Protein AF-A0A349GXZ6-F1 (afdb_monomer)

Sequence (90 aa):
MNEPRPTGGLPNLLVTLLKMTGVVFTLGLIAFAGIFVWFFCRIEPEAGEIAVLIHKTGKNLPPEQVIATNATWKGIQLEVLTEGRYFYNP

pLDDT: mean 90.36, std 11.64, range [53.34, 98.31]

Nearest PDB structures (foldseek):
  3m4q-assembly1_B  TM=2.386E-01  e=6.183E+00  Entamoeba histolytica

Foldseek 3Di:
DDDPDPPDDPPVVVVVVVVVVVVVVVVVVVVVVVVCQVPPFKDAADVVDKAWDFAPDADDDDPVDQEDDDPRYGGTHPDIGDGDIDGHDD

Secondary structure (DSSP, 8-state):
--PPP---SSHHHHHHHHHHHHHHHHHHHHHHHHHHHHHHSEE---TT--EEEEESSSBPPPTT--EESSTTB-EEEEEEE-SS-EE---

Solvent-accessible surface area (backbone atoms only — not comparable to full-atom values): 5453 Å² total; per-residue (Å²): 137,85,76,82,74,90,88,76,72,63,70,61,48,55,54,50,52,58,48,49,53,52,51,53,50,52,52,48,51,52,52,48,51,53,51,45,47,63,71,60,19,49,46,66,36,50,92,98,38,66,43,79,43,65,40,91,58,63,42,80,60,59,95,93,48,79,64,19,86,50,87,64,30,25,36,40,41,67,68,64,43,59,61,51,82,44,77,50,88,117

Radius of gyration: 25.86 Å; Cα contacts (8 Å, |Δi|>4): 100; chains: 1; bounding box: 46×42×79 Å

Mean predicted aligned error: 7.92 Å

Structure (mmCIF, N/CA/C/O backbone):
data_AF-A0A349GXZ6-F1
#
_entry.id   AF-A0A349GXZ6-F1
#
loop_
_atom_site.group_PDB
_atom_site.id
_atom_site.type_symbol
_atom_site.label_atom_id
_atom_site.label_alt_id
_atom_site.label_comp_id
_atom_site.label_asym_id
_atom_site.label_entity_id
_atom_site.label_seq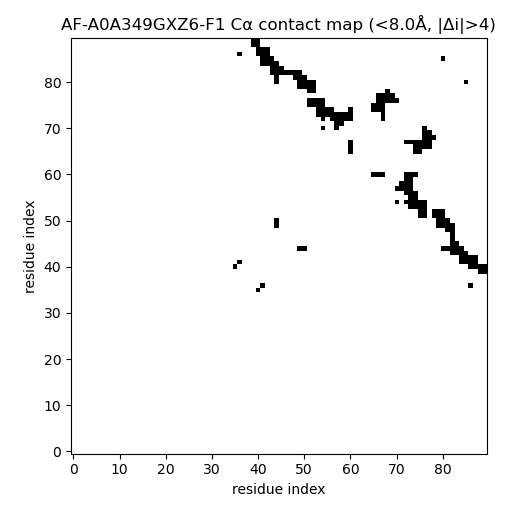_id
_atom_site.pdbx_PDB_ins_code
_atom_site.Cartn_x
_atom_site.Cartn_y
_atom_site.Cartn_z
_atom_site.occupancy
_atom_site.B_iso_or_equiv
_atom_site.auth_seq_id
_atom_site.auth_comp_id
_atom_site.auth_asym_id
_atom_site.auth_atom_id
_atom_site.pdbx_PDB_model_num
ATOM 1 N N . MET A 1 1 ? 33.875 26.260 -55.430 1.00 53.34 1 MET A N 1
ATOM 2 C CA . MET A 1 1 ? 33.173 24.995 -55.138 1.00 53.34 1 MET A CA 1
ATOM 3 C C . MET A 1 1 ? 33.492 24.670 -53.688 1.00 53.34 1 MET A C 1
ATOM 5 O O . MET A 1 1 ? 34.569 24.169 -53.416 1.00 53.34 1 MET A O 1
ATOM 9 N N . ASN A 1 2 ? 32.666 25.141 -52.750 1.00 54.78 2 ASN A N 1
ATOM 10 C CA . ASN A 1 2 ? 32.936 24.979 -51.319 1.00 54.78 2 ASN A CA 1
ATOM 11 C C . ASN A 1 2 ? 32.118 23.793 -50.824 1.00 54.78 2 ASN A C 1
ATOM 13 O O . ASN A 1 2 ? 30.910 23.919 -50.634 1.00 54.78 2 ASN A O 1
ATOM 17 N N . GLU A 1 3 ? 32.764 22.646 -50.657 1.00 68.38 3 GLU A N 1
ATOM 18 C CA . GLU A 1 3 ? 32.141 21.520 -49.971 1.00 68.38 3 GLU A CA 1
ATOM 19 C C . GLU A 1 3 ? 32.008 21.855 -48.476 1.00 68.38 3 GLU A C 1
ATOM 21 O O . GLU A 1 3 ? 32.967 22.353 -47.869 1.00 68.38 3 GLU A O 1
ATOM 26 N N . PRO A 1 4 ? 30.840 21.632 -47.848 1.00 69.00 4 PRO A N 1
ATOM 27 C CA . PRO A 1 4 ? 30.721 21.790 -46.408 1.00 69.00 4 PRO A CA 1
ATOM 28 C C . PRO A 1 4 ? 31.613 20.750 -45.718 1.00 69.00 4 PRO A C 1
ATOM 30 O O . PRO A 1 4 ? 31.452 19.547 -45.914 1.00 69.00 4 PRO A O 1
ATOM 33 N N . ARG A 1 5 ? 32.569 21.215 -44.903 1.00 67.94 5 ARG A N 1
ATOM 34 C CA . ARG A 1 5 ? 33.422 20.334 -44.090 1.00 67.94 5 ARG A CA 1
ATOM 35 C C . ARG A 1 5 ? 32.546 19.444 -43.192 1.00 67.94 5 ARG A C 1
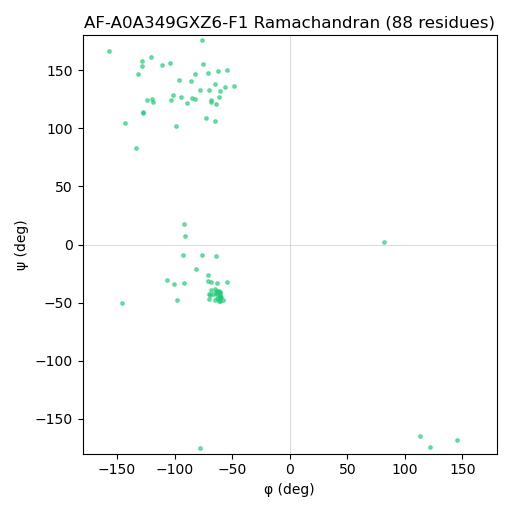ATOM 37 O O . ARG A 1 5 ? 31.640 19.980 -42.551 1.00 67.94 5 ARG A O 1
ATOM 44 N N . PRO A 1 6 ? 32.830 18.134 -43.072 1.00 63.25 6 PRO A N 1
ATOM 45 C CA . PRO A 1 6 ? 32.088 17.249 -42.181 1.00 63.25 6 PRO A CA 1
ATOM 46 C C . PRO A 1 6 ? 32.307 17.675 -40.721 1.00 63.25 6 PRO A C 1
ATOM 48 O O . PRO A 1 6 ? 33.378 17.487 -40.150 1.00 63.25 6 PRO A O 1
ATOM 51 N N . THR A 1 7 ? 31.292 18.286 -40.112 1.00 64.12 7 THR A N 1
ATOM 52 C CA . THR A 1 7 ? 31.334 18.871 -38.758 1.00 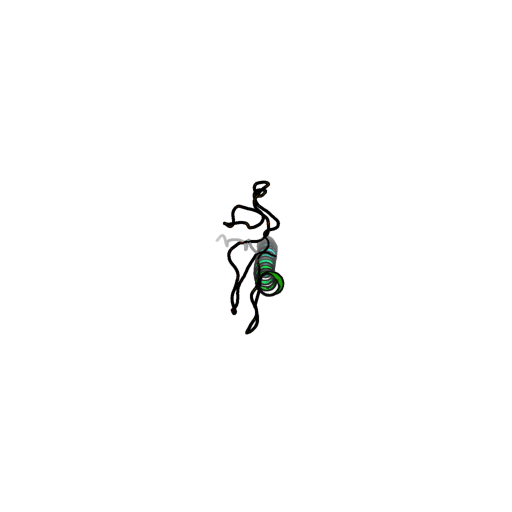64.12 7 THR A CA 1
ATOM 53 C C . THR A 1 7 ? 30.904 17.919 -37.635 1.00 64.12 7 THR A C 1
ATOM 55 O O . THR A 1 7 ? 30.617 18.371 -36.530 1.00 64.12 7 THR A O 1
ATOM 58 N N . GLY A 1 8 ? 30.869 16.601 -37.842 1.00 65.31 8 GLY A N 1
ATOM 59 C CA . GLY A 1 8 ? 30.306 15.683 -36.845 1.00 65.31 8 GLY A CA 1
ATOM 60 C C . GLY A 1 8 ? 31.051 14.365 -36.730 1.00 65.31 8 GLY A C 1
ATOM 61 O O . GLY A 1 8 ? 30.854 13.484 -37.553 1.00 65.31 8 GLY A O 1
ATOM 62 N N . GLY A 1 9 ? 31.847 14.199 -35.673 1.00 62.12 9 GLY A N 1
ATOM 63 C CA . GLY A 1 9 ? 32.444 12.897 -35.346 1.00 62.12 9 GLY A CA 1
ATOM 64 C C . GLY A 1 9 ? 32.574 12.660 -33.845 1.00 62.12 9 GLY A C 1
ATOM 65 O O . GLY A 1 9 ? 32.087 11.662 -33.331 1.00 62.12 9 GLY A O 1
ATOM 66 N N . LEU A 1 10 ? 33.155 13.617 -33.119 1.00 60.91 10 LEU A N 1
ATOM 67 C CA . LEU A 1 10 ? 33.463 13.461 -31.693 1.00 60.91 10 LEU A CA 1
ATOM 68 C C . LEU A 1 10 ? 32.438 14.086 -30.718 1.00 60.91 10 LEU A C 1
ATOM 70 O O . LEU A 1 10 ? 32.008 13.386 -29.799 1.00 60.91 10 LEU A O 1
ATOM 74 N N . PRO A 1 11 ? 31.975 15.346 -30.893 1.00 65.62 11 PRO A N 1
ATOM 75 C CA . PRO A 1 11 ? 31.039 15.953 -29.937 1.00 65.62 11 PRO A CA 1
ATOM 76 C C . PRO A 1 11 ? 29.656 15.284 -29.968 1.00 65.62 11 PRO A C 1
ATOM 78 O O . PRO A 1 11 ? 29.016 15.130 -28.932 1.00 65.62 11 PRO A O 1
ATOM 81 N N . ASN A 1 12 ? 29.224 14.793 -31.133 1.00 72.25 12 ASN A N 1
ATOM 82 C CA . ASN A 1 12 ? 27.937 14.109 -31.286 1.00 72.25 12 ASN A CA 1
ATOM 83 C C . ASN A 1 12 ? 27.924 12.721 -30.631 1.00 72.25 12 ASN A C 1
ATOM 85 O O . ASN A 1 12 ? 26.881 12.302 -30.130 1.00 72.25 12 ASN A O 1
ATOM 89 N N . LEU A 1 13 ? 29.067 12.026 -30.585 1.00 76.62 13 LEU A N 1
ATOM 90 C CA . LEU A 1 13 ? 29.188 10.740 -29.901 1.00 76.62 13 LEU A CA 1
ATOM 91 C C . LEU A 1 13 ? 29.102 10.926 -28.383 1.00 76.62 13 LEU A C 1
ATOM 93 O O . LEU A 1 13 ? 28.311 10.250 -27.733 1.00 76.62 13 LEU A O 1
ATOM 97 N N . LEU A 1 14 ? 29.841 11.893 -27.827 1.00 75.88 14 LEU A N 1
ATOM 98 C CA . LEU A 1 14 ? 29.809 12.200 -26.393 1.00 75.88 14 LEU A CA 1
ATOM 99 C C . LEU A 1 14 ? 28.403 12.621 -25.932 1.00 75.88 14 LEU A C 1
ATOM 101 O O . LEU A 1 14 ? 27.902 12.121 -24.926 1.00 75.88 14 LEU A O 1
ATOM 105 N N . VAL A 1 15 ? 27.732 13.487 -26.700 1.00 77.62 15 VAL A N 1
ATOM 106 C CA . VAL A 1 15 ? 26.351 13.916 -26.420 1.00 77.62 15 VAL A CA 1
ATOM 107 C C . VAL A 1 15 ? 25.362 12.751 -26.541 1.00 77.62 15 VAL A C 1
ATOM 109 O O . VAL A 1 15 ? 24.440 12.649 -25.735 1.00 77.62 15 VAL A O 1
ATOM 112 N N . THR A 1 16 ? 25.544 11.849 -27.508 1.00 78.56 16 THR A N 1
ATOM 113 C CA . THR A 1 16 ? 24.702 10.647 -27.642 1.00 78.56 16 THR A CA 1
ATOM 114 C C . THR A 1 16 ? 24.896 9.690 -26.466 1.00 78.56 16 THR A C 1
ATOM 116 O O . THR A 1 16 ? 23.912 9.210 -25.910 1.00 78.56 16 THR A O 1
ATOM 119 N N . LEU A 1 17 ? 26.136 9.462 -26.025 1.00 79.69 17 LEU A N 1
ATOM 120 C CA . LEU A 1 17 ? 26.437 8.605 -24.875 1.00 79.69 17 LEU A CA 1
ATOM 121 C C . LEU A 1 17 ? 25.852 9.170 -23.571 1.00 79.69 17 LEU A C 1
ATOM 123 O O . LEU A 1 17 ? 25.230 8.426 -22.819 1.00 79.69 17 LEU A O 1
ATOM 127 N N . LEU A 1 18 ? 25.958 10.484 -23.344 1.00 82.06 18 LEU A N 1
ATOM 128 C CA . LEU A 1 18 ? 25.334 11.167 -22.198 1.00 82.06 18 LEU A CA 1
ATOM 129 C C . LEU A 1 18 ? 23.797 11.101 -22.223 1.00 82.06 18 LEU A C 1
ATOM 131 O O . LEU A 1 18 ? 23.154 11.027 -21.178 1.00 82.06 18 LEU A O 1
ATOM 135 N N . LYS A 1 19 ? 23.181 11.115 -23.409 1.00 85.62 19 LYS A N 1
ATOM 136 C CA . LYS A 1 19 ? 21.731 10.905 -23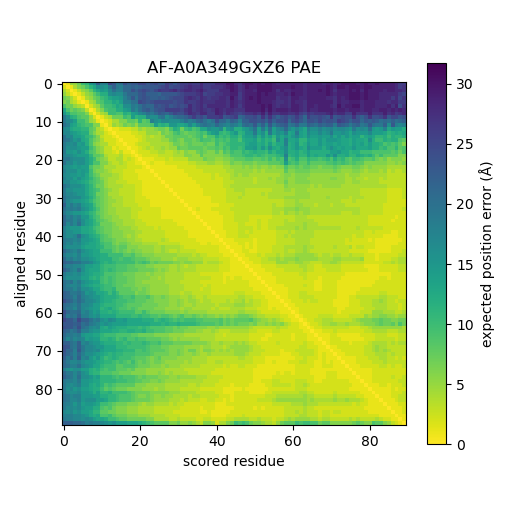.542 1.00 85.62 19 LYS A CA 1
ATOM 137 C C . LYS A 1 19 ? 21.346 9.458 -23.235 1.00 85.62 19 LYS A C 1
ATOM 139 O O . LYS A 1 19 ? 20.366 9.233 -22.533 1.00 85.62 19 LYS A O 1
ATOM 144 N N . MET A 1 20 ? 22.122 8.489 -23.718 1.00 88.62 20 MET A N 1
ATOM 145 C CA . MET A 1 20 ? 21.891 7.061 -23.472 1.00 88.62 20 MET A CA 1
ATOM 146 C C . MET A 1 20 ? 21.998 6.709 -21.988 1.00 88.62 20 MET A C 1
ATOM 148 O O . MET A 1 20 ? 21.169 5.953 -21.490 1.00 88.62 20 MET A O 1
ATOM 152 N N . THR A 1 21 ? 22.957 7.285 -21.258 1.00 90.56 21 THR A N 1
ATOM 153 C CA . THR A 1 21 ? 23.052 7.088 -19.802 1.00 90.56 21 THR A CA 1
ATOM 154 C C . THR A 1 21 ? 21.828 7.645 -19.084 1.00 90.56 21 THR A C 1
ATOM 156 O O . THR A 1 21 ? 21.279 6.965 -18.219 1.00 90.56 21 THR A O 1
ATOM 159 N N . GLY A 1 22 ? 21.347 8.826 -19.486 1.00 93.81 22 GLY A N 1
ATOM 160 C CA . GLY A 1 22 ? 20.098 9.395 -18.977 1.00 93.81 22 GLY A CA 1
ATOM 161 C C . GLY A 1 22 ? 18.898 8.478 -19.222 1.00 93.81 22 GLY A C 1
ATOM 162 O O . GLY A 1 22 ? 18.160 8.176 -18.289 1.00 93.81 22 GLY A O 1
ATOM 163 N N . VAL A 1 23 ? 18.745 7.961 -20.446 1.00 95.44 23 VAL A N 1
ATOM 164 C CA . VAL A 1 23 ? 17.656 7.034 -20.802 1.00 95.44 23 VAL A CA 1
ATOM 165 C C . VAL A 1 23 ? 17.729 5.744 -19.986 1.00 95.44 23 VAL A C 1
ATOM 167 O O . VAL A 1 23 ? 16.725 5.334 -19.406 1.00 95.44 23 VAL A O 1
ATOM 170 N N . VAL A 1 24 ? 18.904 5.116 -19.895 1.00 96.50 24 VAL A N 1
ATOM 171 C CA . VAL A 1 24 ? 19.093 3.882 -19.116 1.00 96.50 24 VAL A CA 1
ATOM 172 C C . VAL A 1 24 ? 18.795 4.120 -17.638 1.00 96.50 24 VAL A C 1
ATOM 174 O O . VAL A 1 24 ? 18.119 3.303 -17.017 1.00 96.50 24 VAL A O 1
ATOM 177 N N . PHE A 1 25 ? 19.235 5.247 -17.079 1.00 97.25 25 PHE A N 1
ATOM 178 C CA . PHE A 1 25 ? 18.948 5.602 -15.692 1.00 97.25 25 PHE A CA 1
ATOM 179 C C . PHE A 1 25 ? 17.447 5.790 -15.452 1.00 97.25 25 PHE A C 1
ATOM 181 O O . PHE A 1 25 ? 16.902 5.219 -14.509 1.00 97.25 25 PHE A O 1
ATOM 188 N N . THR A 1 26 ? 16.751 6.519 -16.329 1.00 97.06 26 THR A N 1
ATOM 189 C CA . THR A 1 26 ? 15.296 6.695 -16.235 1.00 97.06 26 THR A CA 1
ATOM 190 C C . THR A 1 26 ? 14.553 5.362 -16.338 1.00 97.06 26 THR A C 1
ATOM 192 O O . THR A 1 26 ? 13.674 5.099 -15.520 1.00 97.06 26 THR A O 1
ATOM 195 N N . LEU A 1 27 ? 14.924 4.492 -17.282 1.00 97.94 27 LEU A N 1
ATOM 196 C CA . LEU A 1 27 ? 14.341 3.149 -17.393 1.00 97.94 27 LEU A CA 1
ATOM 197 C C . LEU A 1 27 ? 14.611 2.310 -16.139 1.00 97.94 27 LEU A C 1
ATOM 199 O O . LEU A 1 27 ? 13.713 1.620 -15.660 1.00 97.94 27 LEU A O 1
ATOM 203 N N . GLY A 1 28 ? 15.816 2.418 -15.577 1.00 98.31 28 GLY A N 1
ATOM 204 C CA . GLY A 1 28 ? 16.181 1.787 -14.314 1.00 98.31 28 GLY A CA 1
ATOM 205 C C . GLY A 1 28 ? 15.306 2.257 -13.152 1.00 98.31 28 GLY A C 1
ATOM 206 O O . GLY A 1 28 ? 14.804 1.424 -12.405 1.00 98.31 28 GLY A O 1
ATOM 207 N N . LEU A 1 29 ? 15.053 3.565 -13.031 1.00 98.31 29 LEU A N 1
ATOM 208 C CA . LEU A 1 29 ? 14.161 4.113 -12.003 1.00 98.31 29 LEU A CA 1
ATOM 209 C C . LEU A 1 29 ? 12.715 3.642 -12.173 1.00 98.31 29 LEU A C 1
ATOM 211 O O . LEU A 1 29 ? 12.066 3.322 -11.180 1.00 98.31 29 LEU A O 1
ATOM 215 N N . ILE A 1 30 ? 12.214 3.564 -13.408 1.00 98.31 30 ILE A N 1
ATOM 216 C CA . ILE A 1 30 ? 10.860 3.064 -13.689 1.00 98.31 30 ILE A CA 1
ATOM 217 C C . ILE A 1 30 ? 10.751 1.583 -13.315 1.00 98.31 30 ILE A C 1
ATOM 219 O O . ILE A 1 30 ? 9.812 1.192 -12.621 1.00 98.31 30 ILE A O 1
ATOM 223 N N . ALA A 1 31 ? 11.720 0.763 -13.731 1.00 98.25 31 ALA A N 1
ATOM 224 C CA . ALA A 1 31 ? 11.760 -0.654 -13.386 1.00 98.25 31 ALA A CA 1
ATOM 225 C C . ALA A 1 31 ? 11.855 -0.850 -11.867 1.00 98.25 31 ALA A C 1
ATOM 227 O O . ALA A 1 31 ? 11.102 -1.638 -11.298 1.00 98.25 31 ALA A O 1
ATOM 228 N N . PHE A 1 32 ? 12.724 -0.085 -11.203 1.00 97.94 32 PHE A N 1
ATOM 229 C CA . PHE A 1 32 ? 12.864 -0.109 -9.752 1.00 97.94 32 PHE A CA 1
ATOM 230 C C . PHE A 1 32 ? 11.565 0.287 -9.046 1.00 97.94 32 PHE A C 1
ATOM 232 O O . PHE A 1 32 ? 11.142 -0.418 -8.138 1.00 97.94 32 PHE A O 1
ATOM 239 N N . ALA A 1 33 ? 10.898 1.359 -9.481 1.00 96.75 33 ALA A N 1
ATOM 240 C CA . ALA A 1 33 ? 9.615 1.773 -8.919 1.00 96.75 33 ALA A CA 1
ATOM 241 C C . ALA A 1 33 ? 8.540 0.688 -9.098 1.00 96.75 33 ALA A C 1
ATOM 243 O O . ALA A 1 33 ? 7.812 0.393 -8.154 1.00 96.75 33 ALA A O 1
ATOM 244 N N . GLY A 1 34 ? 8.476 0.044 -10.269 1.00 97.06 34 GLY A N 1
ATOM 245 C CA . GLY A 1 34 ? 7.563 -1.076 -10.515 1.00 97.06 34 GLY A CA 1
ATOM 246 C C . GLY A 1 34 ? 7.831 -2.273 -9.597 1.00 97.06 34 GLY A C 1
ATOM 247 O O . GLY A 1 34 ? 6.903 -2.796 -8.981 1.00 97.06 34 GLY A O 1
ATOM 248 N N . ILE A 1 35 ? 9.101 -2.664 -9.448 1.00 97.38 35 ILE A N 1
ATOM 249 C CA . ILE A 1 35 ? 9.529 -3.723 -8.518 1.00 97.38 35 ILE A CA 1
ATOM 250 C C . ILE A 1 35 ? 9.173 -3.332 -7.079 1.00 97.38 35 ILE A C 1
ATOM 252 O O . ILE A 1 35 ? 8.607 -4.138 -6.345 1.00 97.38 35 ILE A O 1
ATOM 256 N N . PHE A 1 36 ? 9.448 -2.091 -6.679 1.00 97.44 36 PHE A N 1
ATOM 257 C CA . PHE A 1 36 ? 9.158 -1.607 -5.335 1.00 97.44 36 PHE A CA 1
ATOM 258 C C . PHE A 1 36 ? 7.658 -1.680 -5.020 1.00 97.44 36 PHE A C 1
ATOM 260 O O . PHE A 1 36 ? 7.270 -2.255 -4.006 1.00 97.44 36 PHE A O 1
ATOM 267 N N . VAL A 1 37 ? 6.805 -1.185 -5.923 1.00 96.62 37 VAL A N 1
ATOM 268 C CA . VAL A 1 37 ? 5.344 -1.253 -5.768 1.00 96.62 37 VAL A CA 1
ATOM 269 C C . VAL A 1 37 ? 4.858 -2.702 -5.690 1.00 96.62 37 VAL A C 1
ATOM 271 O O . VAL A 1 37 ? 4.001 -3.014 -4.865 1.00 96.62 37 VAL A O 1
ATOM 274 N N . TRP A 1 38 ? 5.417 -3.603 -6.500 1.00 96.50 38 TRP A N 1
ATOM 275 C CA . TRP A 1 38 ? 5.003 -5.007 -6.517 1.00 96.50 38 TRP A CA 1
ATOM 276 C C . TRP A 1 38 ? 5.389 -5.779 -5.251 1.00 96.50 38 TRP A C 1
ATOM 278 O O . TRP A 1 38 ? 4.590 -6.564 -4.744 1.00 96.50 38 TRP A O 1
ATOM 288 N N . PHE A 1 39 ? 6.610 -5.584 -4.749 1.00 95.56 39 PHE A N 1
ATOM 289 C CA . PHE A 1 39 ? 7.127 -6.367 -3.625 1.00 95.56 39 PHE A CA 1
ATOM 290 C C . PHE A 1 39 ? 6.866 -5.734 -2.257 1.00 95.56 39 PHE A C 1
ATOM 292 O O . PHE A 1 39 ? 6.660 -6.472 -1.300 1.00 95.56 39 PHE A O 1
ATOM 299 N N . PHE A 1 40 ? 6.866 -4.402 -2.148 1.00 95.88 40 PHE A N 1
ATOM 300 C CA . PHE A 1 40 ? 6.778 -3.710 -0.855 1.00 95.88 40 PHE A CA 1
ATOM 301 C C . PHE A 1 40 ? 5.423 -3.052 -0.602 1.00 95.88 40 PHE A C 1
ATOM 303 O O . PHE A 1 40 ? 5.007 -2.971 0.549 1.00 95.88 40 PHE A O 1
ATOM 310 N N . CYS A 1 41 ? 4.725 -2.595 -1.645 1.00 97.25 41 CYS A N 1
ATOM 311 C CA . CYS A 1 41 ? 3.428 -1.931 -1.478 1.00 97.25 41 CYS A CA 1
ATOM 312 C C . CYS A 1 41 ? 2.234 -2.892 -1.579 1.00 97.25 41 CYS A C 1
ATOM 314 O O . CYS A 1 41 ? 1.101 -2.486 -1.339 1.00 97.25 41 CYS A O 1
ATOM 316 N N . ARG A 1 42 ? 2.452 -4.148 -1.980 1.00 96.75 42 ARG A N 1
ATOM 317 C CA . ARG A 1 42 ? 1.382 -5.113 -2.256 1.00 96.75 42 ARG A CA 1
ATOM 318 C C . ARG A 1 42 ? 0.925 -5.818 -0.980 1.00 96.75 42 ARG A C 1
ATOM 320 O O . ARG A 1 42 ? 1.734 -6.441 -0.298 1.00 96.75 42 ARG A O 1
ATOM 327 N N . ILE A 1 43 ? -0.376 -5.765 -0.710 1.00 96.88 43 ILE A N 1
ATOM 328 C CA . ILE A 1 43 ? -1.044 -6.461 0.398 1.00 96.88 43 ILE A CA 1
ATOM 329 C C . ILE A 1 43 ? -2.082 -7.409 -0.209 1.00 96.88 43 ILE A C 1
ATOM 331 O O . ILE A 1 43 ? -2.924 -6.976 -0.999 1.00 96.88 43 ILE A O 1
ATOM 335 N N . GLU A 1 44 ? -2.009 -8.694 0.137 1.00 96.81 44 GLU A N 1
ATOM 336 C CA . GLU A 1 44 ? -2.896 -9.743 -0.382 1.00 96.81 44 GLU A CA 1
ATOM 337 C C . GLU A 1 44 ? -3.415 -10.617 0.767 1.00 96.81 44 GLU A C 1
ATOM 339 O O . GLU A 1 44 ? -2.804 -11.648 1.038 1.00 96.81 44 GLU A O 1
ATOM 344 N N . PRO A 1 45 ? -4.486 -10.207 1.478 1.00 97.31 45 PRO A N 1
ATOM 345 C CA . PRO A 1 45 ? -5.122 -11.063 2.477 1.00 97.31 45 PRO A CA 1
ATOM 346 C C . PRO A 1 45 ? -5.641 -12.344 1.815 1.00 97.31 45 PRO A C 1
ATOM 348 O O . PRO A 1 45 ? -6.291 -12.275 0.761 1.00 97.31 45 PRO A O 1
ATOM 351 N N . GLU A 1 46 ? -5.341 -13.498 2.412 1.00 96.50 46 GLU A N 1
ATOM 352 C CA . GLU A 1 46 ? -5.798 -14.796 1.915 1.00 96.50 46 GLU A CA 1
ATOM 353 C C . GLU A 1 46 ? -7.280 -15.044 2.236 1.00 96.50 46 GLU A C 1
ATOM 355 O O . GLU A 1 46 ? -7.950 -14.247 2.894 1.00 96.50 46 GLU A O 1
ATOM 360 N N . ALA A 1 47 ? -7.816 -16.168 1.753 1.00 96.56 47 ALA A N 1
ATOM 361 C CA . ALA A 1 47 ? -9.194 -16.547 2.031 1.00 96.56 47 ALA A CA 1
ATOM 362 C C . ALA A 1 47 ? -9.423 -16.742 3.540 1.00 96.56 47 ALA A C 1
ATOM 364 O O . ALA A 1 47 ? -8.713 -17.508 4.194 1.00 96.56 47 ALA A O 1
ATOM 365 N N . GLY A 1 48 ? -10.436 -16.073 4.087 1.00 96.25 48 GLY A N 1
ATOM 366 C CA . GLY A 1 48 ? -10.719 -16.028 5.521 1.00 96.25 48 GLY A CA 1
ATOM 367 C C . GLY A 1 48 ? -9.886 -15.010 6.309 1.00 96.25 48 GLY A C 1
ATOM 368 O O . GLY A 1 48 ? -10.058 -14.926 7.527 1.00 96.25 48 GLY A O 1
ATOM 369 N N . GLU A 1 49 ? -9.028 -14.224 5.653 1.00 97.56 49 GLU A N 1
ATOM 370 C CA . GLU A 1 49 ? -8.241 -13.163 6.284 1.00 97.56 49 GLU A CA 1
ATOM 371 C C . GLU A 1 49 ? -8.801 -11.763 5.995 1.00 97.56 49 GLU A C 1
ATOM 373 O O . GLU A 1 49 ? -9.466 -11.503 4.991 1.00 97.56 49 GLU A O 1
ATOM 378 N N . ILE A 1 50 ? -8.485 -10.827 6.891 1.00 97.31 50 ILE A N 1
ATOM 379 C CA . ILE A 1 50 ? -8.677 -9.391 6.681 1.00 97.31 50 ILE A CA 1
ATOM 380 C C . ILE A 1 50 ? -7.394 -8.654 7.057 1.00 97.31 50 ILE A C 1
ATOM 382 O O . ILE A 1 50 ? -6.708 -9.040 8.006 1.00 97.31 50 ILE A O 1
ATOM 386 N N . ALA A 1 51 ? -7.092 -7.556 6.366 1.00 97.25 51 ALA A N 1
ATOM 387 C CA . ALA A 1 51 ? -6.003 -6.670 6.766 1.00 97.25 51 ALA A CA 1
ATOM 388 C C . ALA A 1 51 ? -6.543 -5.410 7.450 1.00 97.25 51 ALA A C 1
ATOM 390 O O . ALA A 1 51 ? -7.335 -4.652 6.884 1.00 97.25 51 ALA A O 1
ATOM 391 N N . VAL A 1 52 ? -6.066 -5.174 8.673 1.00 96.88 52 VAL A N 1
ATOM 392 C CA . VAL A 1 52 ? -6.290 -3.933 9.421 1.00 96.88 52 VAL A CA 1
ATOM 393 C C . VAL A 1 52 ? -5.170 -2.955 9.086 1.00 96.88 52 VAL A C 1
ATOM 395 O O . VAL A 1 52 ? -3.993 -3.248 9.305 1.00 96.88 52 VAL A O 1
ATOM 398 N N . LEU A 1 53 ? -5.527 -1.780 8.568 1.00 96.38 53 LEU A N 1
ATOM 399 C CA . LEU A 1 53 ? -4.551 -0.760 8.195 1.00 96.38 53 LEU A CA 1
ATOM 400 C C . LEU A 1 53 ? -4.169 0.118 9.391 1.00 96.38 53 LEU A C 1
ATOM 402 O O . LEU A 1 53 ? -5.012 0.516 10.194 1.00 96.38 53 LEU A O 1
ATOM 406 N N . ILE A 1 54 ? -2.884 0.468 9.479 1.00 96.56 54 ILE A N 1
ATOM 407 C CA . ILE A 1 54 ? -2.356 1.409 10.472 1.00 96.56 54 ILE A CA 1
ATOM 408 C C . ILE A 1 54 ? -1.564 2.493 9.748 1.00 96.56 54 ILE A C 1
ATOM 410 O O . ILE A 1 54 ? -0.500 2.236 9.188 1.00 96.56 54 ILE A O 1
ATOM 414 N N . HIS A 1 55 ? -2.052 3.729 9.796 1.00 96.25 55 HIS A N 1
ATOM 415 C CA . HIS A 1 55 ? -1.325 4.870 9.249 1.00 96.25 55 HIS A CA 1
ATOM 416 C C . HIS A 1 55 ? -0.284 5.366 10.251 1.00 96.25 55 HIS A C 1
ATOM 418 O O . HIS A 1 55 ? -0.606 5.718 11.387 1.00 96.25 55 HIS A O 1
ATOM 424 N N . LYS A 1 56 ? 0.977 5.439 9.821 1.00 94.50 56 LYS A N 1
ATOM 425 C CA . LYS A 1 56 ? 2.085 5.965 10.640 1.00 94.50 56 LYS A CA 1
ATOM 426 C C . LYS A 1 56 ? 2.151 7.496 10.627 1.00 94.50 56 LYS A C 1
ATOM 428 O O . LYS A 1 56 ? 2.730 8.100 11.528 1.00 94.50 56 LYS A O 1
ATOM 433 N N . THR A 1 57 ? 1.556 8.124 9.617 1.00 95.12 57 THR A N 1
ATOM 434 C CA . THR A 1 57 ? 1.550 9.574 9.395 1.00 95.12 57 THR A CA 1
ATOM 435 C C . THR A 1 57 ? 0.119 10.111 9.377 1.00 95.12 57 THR A C 1
ATOM 437 O O . THR A 1 57 ? -0.837 9.354 9.237 1.00 95.12 57 THR A O 1
ATOM 440 N N . GLY A 1 58 ? -0.032 11.423 9.573 1.00 95.44 58 GLY A N 1
ATOM 441 C CA . GLY A 1 58 ? -1.331 12.091 9.683 1.00 95.44 58 GLY A CA 1
ATOM 442 C C . GLY A 1 58 ? -1.492 12.842 11.003 1.00 95.44 58 GLY A C 1
ATOM 443 O O . GLY A 1 58 ? -0.552 12.964 11.795 1.00 95.44 58 GLY A O 1
ATOM 444 N N . LYS A 1 59 ? -2.694 13.372 11.239 1.00 97.12 59 LYS A N 1
ATOM 445 C CA . LYS A 1 59 ? -3.024 14.081 12.484 1.00 97.12 59 LYS A CA 1
ATOM 446 C C . LYS A 1 59 ? -3.126 13.103 13.656 1.00 97.12 59 LYS A C 1
ATOM 448 O O . LYS A 1 59 ? -3.556 11.966 13.479 1.00 97.12 59 LYS A O 1
ATOM 453 N N . ASN A 1 60 ? -2.761 13.558 14.855 1.00 97.00 60 ASN A N 1
ATOM 454 C CA . ASN A 1 60 ? -3.016 12.801 16.081 1.00 97.00 60 ASN A CA 1
ATOM 455 C C . ASN A 1 60 ? -4.521 12.685 16.313 1.00 97.00 60 ASN A C 1
ATOM 457 O O . ASN A 1 60 ? -5.239 13.670 16.139 1.00 97.00 60 ASN A O 1
ATOM 461 N N . LEU A 1 61 ? -4.968 11.504 16.730 1.00 95.94 61 LEU A N 1
ATOM 462 C CA . LEU A 1 61 ? -6.344 11.301 17.159 1.00 95.94 61 LEU A CA 1
ATOM 463 C C . LEU A 1 61 ? -6.666 12.156 18.397 1.00 95.94 61 LEU A C 1
ATOM 465 O O . LEU A 1 61 ? -5.770 12.412 19.211 1.00 95.94 61 LEU A O 1
ATOM 469 N N . PRO A 1 62 ? -7.927 12.597 18.553 1.00 93.94 62 PRO A N 1
ATOM 470 C CA . PRO A 1 62 ? -8.412 13.150 19.811 1.00 93.94 62 PRO A CA 1
ATOM 471 C C . PRO A 1 62 ? -8.180 12.173 20.981 1.00 93.94 62 PRO A C 1
ATOM 473 O O . PRO A 1 62 ? -8.231 10.965 20.758 1.00 93.94 62 PRO A O 1
ATOM 476 N N . PRO A 1 63 ? -7.978 12.658 22.222 1.00 91.25 63 PRO A N 1
ATOM 477 C CA . PRO A 1 63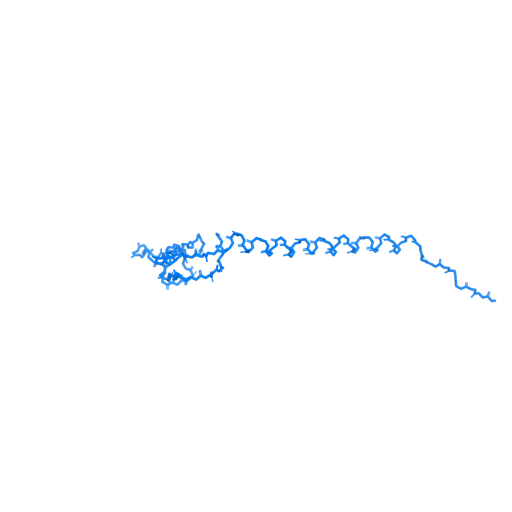 ? -7.639 11.806 23.371 1.00 91.25 63 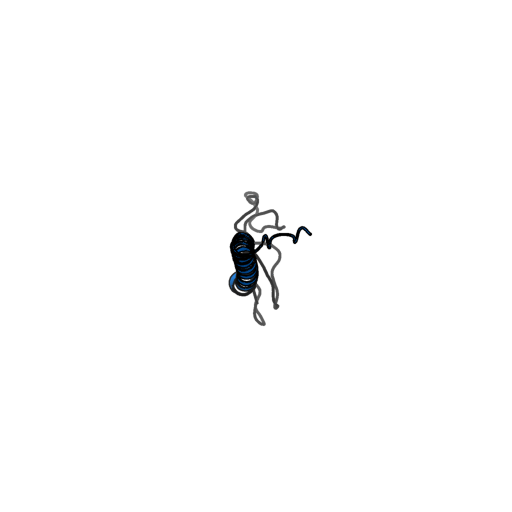PRO A CA 1
ATOM 478 C C . PRO A 1 63 ? -8.620 10.654 23.637 1.00 91.25 63 PRO A C 1
ATOM 480 O O . PRO A 1 63 ? -8.205 9.581 24.056 1.00 91.25 63 PRO A O 1
ATOM 483 N N . GLU A 1 64 ? -9.903 10.860 23.340 1.00 94.25 64 GLU A N 1
ATOM 484 C CA . GLU A 1 64 ? -10.982 9.893 23.580 1.00 94.25 64 GLU A CA 1
ATOM 485 C C . GLU A 1 64 ? -11.233 8.950 22.388 1.00 94.25 64 GLU A C 1
ATOM 487 O O . GLU A 1 64 ? -12.217 8.209 22.367 1.00 94.25 64 GLU A O 1
ATOM 492 N N . GLN A 1 65 ? -10.387 8.995 21.352 1.00 93.69 65 GLN A N 1
ATOM 493 C CA . GLN A 1 65 ? -10.599 8.265 20.106 1.00 93.69 65 GLN A CA 1
ATOM 494 C C . GLN A 1 65 ? -9.415 7.350 19.782 1.00 93.69 65 GLN A C 1
ATOM 496 O O . GLN A 1 65 ? -8.278 7.792 19.645 1.00 93.69 65 GLN A O 1
ATOM 501 N N . VAL A 1 66 ? -9.705 6.059 19.600 1.00 94.81 66 VAL A N 1
ATOM 502 C CA . VAL A 1 66 ? -8.693 5.029 19.295 1.00 94.81 66 VAL A CA 1
ATOM 503 C C . VAL A 1 66 ? -8.655 4.673 17.804 1.00 94.81 66 VAL A C 1
ATOM 505 O O . VAL A 1 66 ? -7.587 4.390 17.267 1.00 94.81 66 VAL A O 1
ATOM 508 N N . ILE A 1 67 ? -9.806 4.710 17.122 1.00 96.94 67 ILE A N 1
ATOM 509 C CA . ILE A 1 67 ? -9.930 4.353 15.700 1.00 96.94 67 ILE A CA 1
ATOM 510 C C . ILE A 1 67 ? -9.988 5.614 14.837 1.00 96.94 67 ILE A C 1
ATOM 512 O O . ILE A 1 67 ? -10.817 6.500 15.059 1.00 96.94 67 ILE A O 1
ATOM 516 N N . ALA A 1 68 ? -9.140 5.672 13.814 1.00 97.38 68 ALA A N 1
ATOM 517 C CA . ALA A 1 68 ? -9.175 6.673 12.762 1.00 97.38 68 ALA A CA 1
ATOM 518 C C . A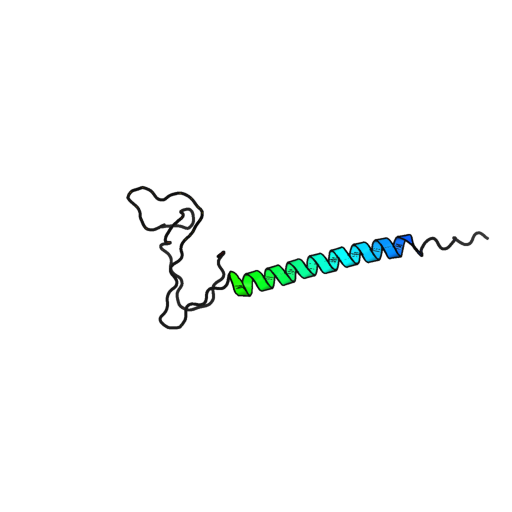LA A 1 68 ? -10.363 6.428 11.830 1.00 97.38 68 ALA A C 1
ATOM 520 O O . ALA A 1 68 ? -10.390 5.489 11.039 1.00 97.38 68 ALA A O 1
ATOM 521 N N . THR A 1 69 ? -11.354 7.313 11.916 1.00 95.00 69 THR A N 1
ATOM 522 C CA . THR A 1 69 ? -12.588 7.246 11.119 1.00 95.00 69 THR A CA 1
ATOM 523 C C . THR A 1 69 ? -12.402 7.693 9.670 1.00 95.00 69 THR A C 1
ATOM 525 O O . THR A 1 69 ? -13.321 7.552 8.872 1.00 95.00 69 THR A O 1
ATOM 528 N N . ASN A 1 70 ? -11.241 8.259 9.326 1.00 93.81 70 ASN A N 1
ATOM 529 C CA . ASN A 1 70 ? -10.853 8.591 7.959 1.00 93.81 70 ASN A CA 1
ATOM 530 C C . ASN A 1 70 ? -9.322 8.688 7.824 1.00 93.81 70 ASN A C 1
ATOM 532 O O . ASN A 1 70 ? -8.609 8.838 8.819 1.00 93.81 70 ASN A O 1
ATOM 536 N N . ALA A 1 71 ? -8.842 8.712 6.577 1.00 91.94 71 ALA A N 1
ATOM 537 C CA . ALA A 1 71 ? -7.421 8.674 6.222 1.00 91.94 71 ALA A CA 1
ATOM 538 C C . ALA A 1 71 ? -6.577 9.885 6.680 1.00 91.94 71 ALA A C 1
ATOM 540 O O . ALA A 1 71 ? -5.352 9.846 6.577 1.00 91.94 71 ALA A O 1
ATOM 541 N N . THR A 1 72 ? -7.192 10.964 7.182 1.00 94.94 72 THR A N 1
ATOM 542 C CA . THR A 1 72 ? -6.466 12.161 7.658 1.00 94.94 72 THR A CA 1
ATOM 543 C C . THR A 1 72 ? -5.712 11.895 8.965 1.00 94.94 72 THR A C 1
ATOM 545 O O . THR A 1 72 ? -4.733 12.582 9.279 1.00 94.94 72 THR A O 1
ATOM 548 N N . TRP A 1 73 ? -6.185 10.933 9.758 1.00 96.81 73 TRP A N 1
ATOM 549 C CA . TRP A 1 73 ? -5.653 10.629 11.081 1.00 96.81 73 TRP A CA 1
ATOM 550 C C . TRP A 1 73 ? -4.654 9.477 11.016 1.00 96.81 73 TRP A C 1
ATOM 552 O O . TRP A 1 73 ? -4.864 8.487 10.311 1.00 96.81 73 TRP A O 1
ATOM 562 N N . LYS A 1 74 ? -3.583 9.588 11.802 1.00 96.44 74 LYS A N 1
ATOM 563 C CA . LYS A 1 74 ? -2.668 8.469 12.035 1.00 96.44 74 LYS A CA 1
ATOM 564 C C . LYS A 1 74 ? -3.307 7.466 13.006 1.00 96.44 74 LYS A C 1
ATOM 566 O O . LYS A 1 74 ? -4.117 7.858 13.844 1.00 96.44 74 LYS A O 1
ATOM 571 N N . GLY A 1 75 ? -2.890 6.204 12.956 1.00 96.69 75 GLY A N 1
ATOM 572 C CA . GLY A 1 75 ? -3.385 5.128 13.821 1.00 96.69 75 GLY A CA 1
ATOM 573 C C . GLY A 1 75 ? -4.179 4.059 13.069 1.00 96.69 75 GLY A C 1
ATOM 574 O O . GLY A 1 75 ? -4.097 3.968 11.842 1.00 96.69 75 GLY A O 1
ATOM 575 N N . ILE A 1 76 ? -4.914 3.236 13.820 1.00 97.25 76 ILE A N 1
ATOM 576 C CA . ILE A 1 76 ? -5.716 2.117 13.301 1.00 97.25 76 ILE A CA 1
ATOM 577 C C . ILE A 1 76 ? -6.882 2.676 12.490 1.00 97.25 76 ILE A C 1
ATOM 579 O O . ILE A 1 76 ? -7.667 3.460 13.020 1.00 97.25 76 ILE A O 1
ATOM 583 N N . GLN A 1 77 ? -6.993 2.291 11.224 1.00 97.44 77 GLN A N 1
ATOM 584 C CA . GLN A 1 77 ? -8.048 2.767 10.333 1.00 97.44 77 GLN A CA 1
ATOM 585 C C . GLN A 1 77 ? -9.349 1.981 10.543 1.00 97.44 77 GLN A C 1
ATOM 587 O O . GLN A 1 77 ? -9.321 0.792 10.857 1.00 97.44 77 GLN A O 1
ATOM 592 N N . LEU A 1 78 ? -10.488 2.661 10.374 1.00 97.19 78 LEU A N 1
ATOM 593 C CA . LEU A 1 78 ? -11.820 2.053 10.457 1.00 97.19 78 LEU A CA 1
ATOM 594 C C . LEU A 1 78 ? -12.088 1.082 9.300 1.00 97.19 78 LEU A C 1
ATOM 596 O O . LEU A 1 78 ? -12.722 0.049 9.494 1.00 97.19 78 LEU A O 1
ATOM 600 N N . GLU A 1 79 ? -11.631 1.434 8.099 1.00 95.25 79 GLU A N 1
ATOM 601 C CA . GLU A 1 79 ? -11.778 0.596 6.913 1.00 95.25 79 GLU A CA 1
ATOM 602 C C . GLU A 1 79 ? -10.749 -0.538 6.934 1.00 95.25 79 GLU A C 1
ATOM 604 O O . GLU A 1 79 ? -9.558 -0.322 7.174 1.00 95.25 79 GLU A O 1
ATOM 609 N N . VAL A 1 80 ? -11.226 -1.750 6.663 1.00 96.50 80 VAL A N 1
ATOM 610 C CA . VAL A 1 80 ? -10.410 -2.961 6.550 1.00 96.50 80 VAL A CA 1
ATOM 611 C C . V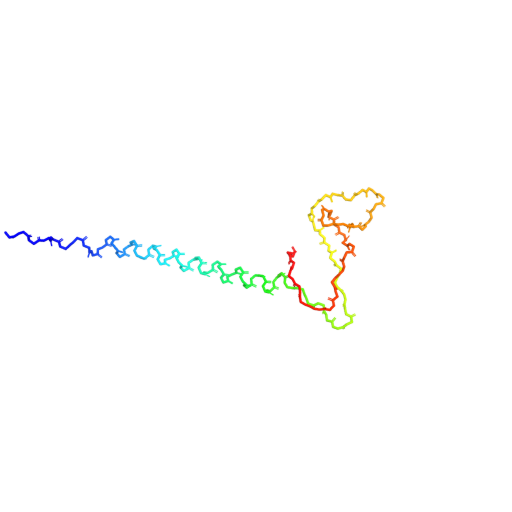AL A 1 80 ? -10.383 -3.432 5.105 1.00 96.50 80 VAL A C 1
ATOM 613 O O . VAL A 1 80 ? -11.310 -3.170 4.336 1.00 96.50 80 VAL A O 1
ATOM 616 N N . LEU A 1 81 ? -9.331 -4.158 4.742 1.00 97.38 81 LEU A N 1
ATOM 617 C CA . LEU A 1 81 ? -9.254 -4.828 3.451 1.00 97.38 81 LEU A CA 1
ATOM 618 C C . LEU A 1 81 ? -9.747 -6.260 3.612 1.00 97.38 81 LEU A C 1
ATOM 620 O O . LEU A 1 81 ? -9.269 -6.989 4.483 1.00 97.38 81 LEU A O 1
ATOM 624 N N . THR A 1 82 ? -10.705 -6.643 2.779 1.00 96.94 82 THR A N 1
ATOM 625 C CA . THR A 1 82 ? -11.144 -8.032 2.639 1.00 96.94 82 THR A CA 1
ATOM 626 C C . THR A 1 82 ? -10.144 -8.820 1.795 1.00 96.94 82 THR A C 1
ATOM 628 O O . THR A 1 82 ? -9.114 -8.294 1.377 1.00 96.94 82 THR A O 1
ATOM 631 N N . GLU A 1 83 ? -10.466 -10.073 1.501 1.00 97.25 83 GLU A N 1
ATOM 632 C CA . GLU A 1 83 ? -9.760 -10.882 0.508 1.00 97.25 83 GLU A CA 1
ATOM 633 C C . GLU A 1 83 ? -9.579 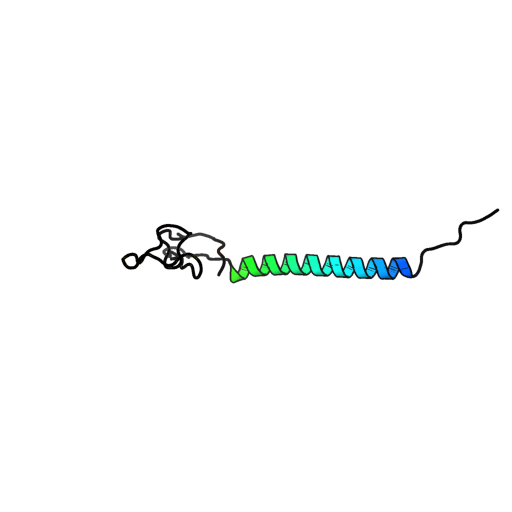-10.111 -0.812 1.00 97.25 83 GLU A C 1
ATOM 635 O O . GLU A 1 83 ? -10.508 -9.450 -1.296 1.00 97.25 83 GLU A O 1
ATOM 640 N N . GLY A 1 84 ? -8.384 -10.188 -1.403 1.00 94.88 84 GLY A N 1
ATOM 641 C CA . GLY A 1 84 ? -8.074 -9.507 -2.661 1.00 94.88 84 GLY A CA 1
ATOM 642 C C . GLY A 1 84 ? -6.634 -9.011 -2.753 1.00 94.88 84 GLY A C 1
ATOM 643 O O . GLY A 1 84 ? -5.783 -9.368 -1.948 1.00 94.88 84 GLY A O 1
ATOM 644 N N . ARG A 1 85 ? -6.354 -8.178 -3.762 1.00 96.69 85 ARG A N 1
ATOM 645 C CA . ARG A 1 85 ? -5.038 -7.560 -3.985 1.00 96.69 85 ARG A CA 1
ATOM 646 C C . ARG A 1 85 ? -5.145 -6.050 -3.904 1.00 96.69 85 ARG A C 1
ATOM 648 O O . ARG A 1 85 ? -5.847 -5.433 -4.704 1.00 96.69 85 ARG A O 1
ATOM 655 N N . TYR A 1 86 ? -4.363 -5.468 -3.008 1.00 96.88 86 TYR A N 1
ATOM 656 C CA . TYR A 1 86 ? -4.328 -4.036 -2.760 1.00 96.88 86 TYR A CA 1
ATOM 657 C C . TYR A 1 86 ? -2.896 -3.509 -2.818 1.00 96.88 86 TYR A C 1
ATOM 659 O O . TYR A 1 86 ? -1.936 -4.256 -2.627 1.00 96.88 86 TYR A O 1
ATOM 667 N N . PHE A 1 87 ? -2.758 -2.207 -3.067 1.00 96.75 87 PHE A N 1
ATOM 668 C CA . PHE A 1 87 ? -1.471 -1.521 -3.067 1.00 96.75 87 PHE A CA 1
ATOM 669 C C . PHE A 1 87 ? -1.531 -0.305 -2.146 1.00 96.75 87 PHE A C 1
ATOM 671 O O . PHE A 1 87 ? -2.242 0.657 -2.437 1.00 96.75 87 PHE A O 1
ATOM 678 N N . TYR A 1 88 ? -0.775 -0.348 -1.052 1.00 95.19 88 TYR A N 1
ATOM 679 C CA . TYR A 1 88 ? -0.670 0.723 -0.063 1.00 95.19 88 TYR A CA 1
ATOM 680 C C . TYR A 1 88 ? 0.794 1.063 0.200 1.00 95.19 88 TYR A C 1
ATOM 682 O O . TYR A 1 88 ? 1.680 0.233 0.028 1.00 95.19 88 TYR A O 1
ATOM 690 N N . ASN A 1 89 ? 1.055 2.301 0.617 1.00 92.19 89 ASN A N 1
ATOM 691 C CA . ASN A 1 89 ? 2.393 2.694 1.045 1.00 92.19 89 ASN A CA 1
ATOM 692 C C . ASN A 1 89 ? 2.745 1.979 2.374 1.00 92.19 89 ASN A C 1
ATOM 694 O O . ASN A 1 89 ? 1.949 2.108 3.311 1.00 92.19 89 ASN A O 1
ATOM 698 N N . PRO A 1 90 ? 3.864 1.230 2.457 1.00 85.00 90 PRO A N 1
ATOM 699 C CA . PRO A 1 90 ? 4.262 0.484 3.662 1.00 85.00 90 PRO A CA 1
ATOM 700 C C . PRO A 1 90 ? 4.644 1.349 4.889 1.00 85.00 90 PRO A C 1
ATOM 702 O O . PRO A 1 90 ? 5.003 2.537 4.733 1.00 85.00 90 PRO A O 1
#